Protein AF-A0A317SLP8-F1 (afdb_monomer)

Radius of gyration: 17.31 Å; Cα contacts (8 Å, |Δi|>4): 274; chains: 1; bounding box: 34×41×54 Å

Secondary structure (DSSP, 8-state):
---TTSS---SEEE--TTSS-TTSPPSEEEEEEESS-HHHHHHHHHHHHHHSTT---EEEEEEEETTTTEEEEEEEEEEPPP------SS--PPPPEEEEEEEEEEETTEEESPPEEE-HHHHHSS---TT---EEE-HHHHHHHHHHHHHH--

Solvent-accessible surface area (backbone atoms only — not comparable to full-atom values): 9009 Å² total; per-residue (Å²): 118,63,40,79,84,71,81,52,62,61,80,40,71,43,63,43,85,81,52,95,48,95,72,52,70,35,14,33,39,36,42,73,45,75,54,100,49,64,71,53,45,53,53,51,47,39,48,48,43,70,67,45,81,64,47,35,43,39,29,39,33,37,40,38,30,77,95,66,54,27,44,37,39,36,35,32,30,64,45,62,67,80,83,72,76,95,66,98,70,80,93,73,74,73,68,58,39,70,36,79,78,45,56,32,43,34,47,79,86,50,72,44,60,65,54,53,73,46,54,37,46,55,47,56,75,43,82,68,59,93,95,50,62,59,49,69,42,42,61,62,56,53,44,53,50,51,53,50,49,59,69,74,71,110

Structure (mmCIF, N/CA/C/O backbone):
data_AF-A0A317SLP8-F1
#
_entry.id   AF-A0A317SLP8-F1
#
loop_
_atom_site.group_PDB
_atom_site.id
_atom_site.type_symbol
_atom_site.label_atom_id
_atom_site.label_alt_id
_atom_site.label_comp_id
_atom_site.label_asym_id
_atom_site.label_entity_id
_atom_site.label_seq_id
_atom_site.pdbx_PDB_ins_code
_atom_site.Cartn_x
_atom_site.Cartn_y
_atom_site.Cartn_z
_atom_site.occupancy
_atom_site.B_iso_or_equiv
_atom_site.auth_seq_id
_atom_site.auth_comp_id
_atom_site.auth_asym_id
_atom_site.auth_atom_id
_atom_site.pdbx_PDB_model_num
ATOM 1 N N . MET A 1 1 ? -16.358 5.444 -5.710 1.00 53.97 1 MET A N 1
ATOM 2 C CA . MET A 1 1 ? -16.449 6.058 -4.363 1.00 53.97 1 MET A CA 1
ATOM 3 C C . MET A 1 1 ? -1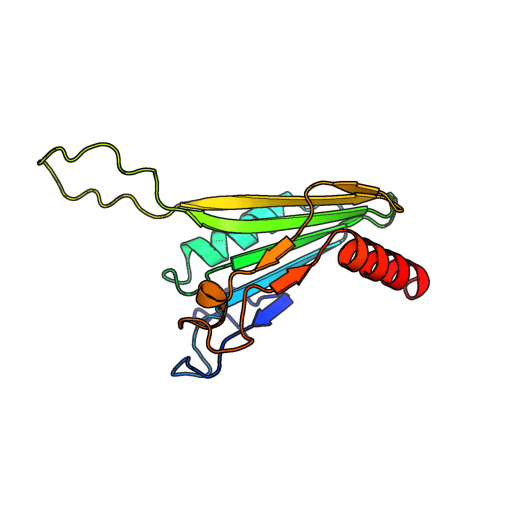5.601 7.306 -4.426 1.00 53.97 1 MET A C 1
ATOM 5 O O . MET A 1 1 ? -14.392 7.180 -4.503 1.00 53.97 1 MET A O 1
ATOM 9 N N . ILE A 1 2 ? -16.196 8.493 -4.424 1.00 62.22 2 ILE A N 1
ATOM 10 C CA . ILE A 1 2 ? -15.420 9.738 -4.432 1.00 62.22 2 ILE A CA 1
ATOM 11 C C . ILE A 1 2 ? -14.992 10.025 -2.987 1.00 62.22 2 ILE A C 1
ATOM 13 O O . ILE A 1 2 ? -15.753 9.739 -2.063 1.00 62.22 2 ILE A O 1
ATOM 17 N N . ALA A 1 3 ? -13.784 10.558 -2.770 1.00 66.44 3 ALA A N 1
ATOM 18 C CA . ALA A 1 3 ? -13.392 11.087 -1.468 1.00 66.44 3 ALA A CA 1
ATOM 19 C C . ALA A 1 3 ? -14.529 11.969 -0.925 1.00 66.44 3 ALA A C 1
ATOM 21 O O . ALA A 1 3 ? -15.098 12.733 -1.703 1.00 66.44 3 ALA A O 1
ATOM 22 N N . PRO A 1 4 ? -14.835 11.948 0.380 1.00 58.28 4 PRO A N 1
ATOM 23 C CA . PRO A 1 4 ? -15.912 12.763 0.955 1.00 58.28 4 PRO A CA 1
ATOM 24 C C . PRO A 1 4 ? -15.776 14.268 0.665 1.00 58.28 4 PRO A C 1
ATOM 26 O O . PRO A 1 4 ? -16.751 15.011 0.709 1.00 58.28 4 PRO A O 1
ATOM 29 N N . SER A 1 5 ? -14.565 14.727 0.327 1.00 61.38 5 SER A N 1
ATOM 30 C CA . SER A 1 5 ? -14.281 16.092 -0.128 1.00 61.38 5 SER A CA 1
ATOM 31 C C . SER A 1 5 ? -14.652 16.383 -1.591 1.00 61.38 5 SER A C 1
ATOM 33 O O . SER A 1 5 ? -14.598 17.538 -2.004 1.00 61.38 5 SER A O 1
ATOM 35 N N . GLY A 1 6 ? -14.975 15.374 -2.402 1.00 66.62 6 GLY A N 1
ATOM 36 C CA . GLY A 1 6 ? -15.230 15.492 -3.841 1.00 66.62 6 GLY A CA 1
ATOM 37 C C . GLY A 1 6 ? -13.976 15.682 -4.706 1.00 66.62 6 GLY A C 1
ATOM 38 O O . GLY A 1 6 ? -14.084 15.774 -5.924 1.00 66.62 6 GLY A O 1
ATOM 39 N N . LEU A 1 7 ? -12.787 15.773 -4.098 1.00 76.06 7 LEU A N 1
ATOM 40 C CA . LEU A 1 7 ? -11.565 16.240 -4.770 1.00 76.06 7 LEU A CA 1
ATOM 41 C C . LEU A 1 7 ? -10.767 15.138 -5.478 1.00 76.06 7 LEU A C 1
ATOM 43 O O . LEU A 1 7 ? -9.938 15.447 -6.333 1.00 76.06 7 LEU A O 1
ATOM 47 N N . LYS A 1 8 ? -10.974 13.871 -5.105 1.00 81.94 8 LYS A N 1
ATOM 48 C CA . LYS A 1 8 ? -10.237 12.726 -5.651 1.00 81.94 8 LYS A CA 1
ATOM 49 C C . LYS A 1 8 ? -11.059 11.446 -5.527 1.00 81.94 8 LYS A C 1
ATOM 51 O O . LYS A 1 8 ? -11.781 11.277 -4.552 1.00 81.94 8 LYS A O 1
ATOM 56 N N . GLU A 1 9 ? -10.945 10.545 -6.489 1.00 86.94 9 GLU A N 1
ATOM 57 C CA . GLU A 1 9 ? -11.544 9.205 -6.468 1.00 86.94 9 GLU A CA 1
ATOM 58 C C . GLU A 1 9 ? -10.406 8.187 -6.622 1.00 86.94 9 GLU A C 1
ATOM 60 O O . GLU A 1 9 ? -9.516 8.438 -7.438 1.00 86.94 9 GLU A O 1
ATOM 65 N N . PRO A 1 10 ? -10.353 7.115 -5.808 1.00 87.31 10 PRO A N 1
ATOM 66 C CA . PRO A 1 10 ? -9.330 6.094 -5.961 1.00 87.31 10 PRO A CA 1
ATOM 67 C C . PRO A 1 10 ? -9.678 5.181 -7.139 1.00 87.31 10 PRO A C 1
ATOM 69 O O . PRO A 1 10 ? -10.858 4.934 -7.397 1.00 87.31 10 PRO A O 1
ATOM 72 N N . ASP A 1 11 ? -8.665 4.607 -7.789 1.00 90.19 11 ASP A N 1
ATOM 73 C CA . ASP A 1 11 ? -8.895 3.594 -8.827 1.00 90.19 11 ASP A CA 1
ATOM 74 C C . ASP A 1 11 ? -9.600 2.356 -8.252 1.00 90.19 11 ASP A C 1
ATOM 76 O O . ASP A 1 11 ? -10.462 1.754 -8.893 1.00 90.19 11 ASP A O 1
ATOM 80 N N . SER A 1 12 ? -9.255 1.983 -7.016 1.00 93.25 12 SER A N 1
ATOM 81 C CA . SER A 1 12 ? -10.006 1.014 -6.219 1.00 93.25 12 SER A CA 1
ATOM 82 C C . SER A 1 12 ? -9.796 1.251 -4.724 1.00 93.25 12 SER A C 1
ATOM 84 O O . SER A 1 12 ? -8.804 1.845 -4.295 1.00 93.25 12 SER A O 1
ATOM 86 N N . SER A 1 13 ? -10.734 0.802 -3.896 1.00 94.25 13 SER A N 1
ATOM 87 C CA . SER A 1 13 ? -10.651 0.989 -2.451 1.00 94.25 13 SER A CA 1
ATOM 88 C C . SER A 1 13 ? -11.352 -0.113 -1.669 1.00 94.25 13 SER A C 1
ATOM 90 O O . SER A 1 13 ? -12.190 -0.853 -2.185 1.00 94.25 13 SER A O 1
ATOM 92 N N . PHE A 1 14 ? -10.998 -0.209 -0.389 1.00 93.81 14 PHE A N 1
ATOM 93 C CA . PHE A 1 14 ? -11.657 -1.081 0.570 1.00 93.81 14 PHE A CA 1
ATOM 94 C C . PHE A 1 14 ? -11.960 -0.332 1.869 1.00 93.81 14 PHE A C 1
ATOM 96 O O . PHE A 1 14 ? -11.141 0.431 2.393 1.00 93.81 14 PHE A O 1
ATOM 103 N N . ALA A 1 15 ? -13.147 -0.598 2.404 1.00 93.00 15 ALA A N 1
ATOM 104 C CA . ALA A 1 15 ? -13.622 -0.119 3.688 1.00 93.00 15 ALA A CA 1
ATOM 105 C C . ALA A 1 15 ? -14.291 -1.285 4.436 1.00 93.00 15 ALA A C 1
ATOM 107 O O . ALA A 1 15 ? -15.111 -1.989 3.842 1.00 93.00 15 ALA A O 1
ATOM 108 N N . PRO A 1 16 ? -13.984 -1.508 5.725 1.00 92.50 16 PRO A N 1
ATOM 109 C CA . PRO A 1 16 ? -14.666 -2.532 6.497 1.00 92.50 16 PRO A CA 1
ATOM 110 C C . PRO A 1 16 ? -16.087 -2.077 6.851 1.00 92.50 16 PRO A C 1
ATOM 112 O O . PRO A 1 16 ? -16.335 -0.898 7.102 1.00 92.50 16 PRO A O 1
ATOM 115 N N . VAL A 1 17 ? -17.002 -3.041 6.977 1.00 87.31 17 VAL A N 1
ATOM 116 C CA . VAL A 1 17 ? -18.415 -2.816 7.353 1.00 87.31 17 VAL A CA 1
ATOM 117 C C . VAL A 1 17 ? -18.568 -2.139 8.724 1.00 87.31 17 VAL A C 1
ATOM 119 O O . VAL A 1 17 ? -19.598 -1.552 9.022 1.00 87.31 17 VAL A O 1
ATOM 122 N N . SER A 1 18 ? -17.535 -2.184 9.569 1.00 86.69 18 SER A N 1
ATOM 123 C CA . SER A 1 18 ? -17.506 -1.471 10.849 1.00 86.69 18 SER A CA 1
ATOM 124 C C . SER A 1 18 ? -17.506 0.056 10.707 1.00 86.69 18 SER A C 1
ATOM 126 O O . SER A 1 18 ? -17.687 0.748 11.711 1.00 86.69 18 SER A O 1
ATOM 128 N N . ARG A 1 19 ? -17.300 0.605 9.501 1.00 83.31 19 ARG A N 1
ATOM 129 C CA . ARG A 1 19 ? -17.401 2.047 9.275 1.00 83.31 19 ARG A CA 1
ATOM 130 C C . ARG A 1 19 ? -18.865 2.503 9.329 1.00 83.31 19 ARG A C 1
ATOM 132 O O . ARG A 1 19 ? -19.720 1.896 8.697 1.00 83.31 19 ARG A O 1
ATOM 139 N N . PRO A 1 20 ? -19.158 3.589 10.061 1.00 74.31 20 PRO A N 1
ATOM 140 C CA . PRO A 1 20 ? -20.530 3.985 10.377 1.00 74.31 20 PRO A CA 1
ATOM 141 C C . PRO A 1 20 ? -21.296 4.629 9.211 1.00 74.31 20 PRO A C 1
ATOM 143 O O . PRO A 1 20 ? -22.493 4.860 9.350 1.00 74.31 20 PRO A O 1
ATOM 146 N N . SER A 1 21 ? -20.632 4.962 8.100 1.00 77.25 21 SER A N 1
ATOM 147 C CA . SER A 1 21 ? -21.229 5.664 6.959 1.00 77.25 21 SER A CA 1
ATOM 148 C C . SER A 1 21 ? -20.687 5.128 5.635 1.00 77.25 21 SER A C 1
ATOM 150 O O . SER A 1 21 ? -19.507 4.781 5.554 1.00 77.25 21 SER A O 1
ATOM 152 N N . GLU A 1 22 ? -21.530 5.120 4.600 1.00 70.50 22 GLU A N 1
ATOM 153 C CA . GLU A 1 22 ? -21.124 4.866 3.208 1.00 70.50 22 GLU A CA 1
ATOM 154 C C . GLU A 1 22 ? -20.197 5.969 2.670 1.00 70.50 22 GLU A C 1
ATOM 156 O O . GLU A 1 22 ? -19.340 5.699 1.831 1.00 70.50 22 GLU A O 1
A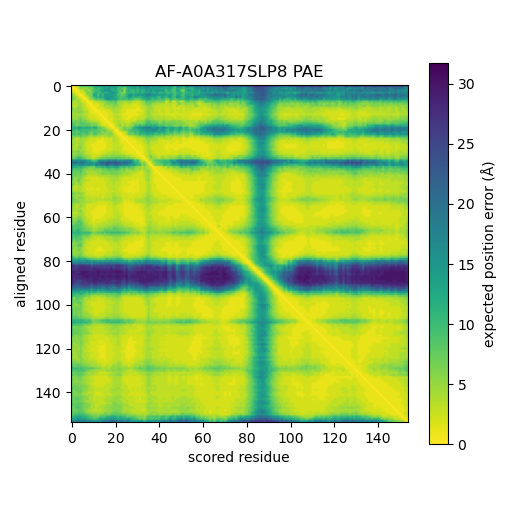TOM 161 N N . ASP A 1 23 ? -20.291 7.178 3.234 1.00 74.69 23 ASP A N 1
ATOM 162 C CA . ASP A 1 23 ? -19.420 8.320 2.931 1.00 74.69 23 ASP A CA 1
ATOM 163 C C . ASP A 1 23 ? -18.136 8.329 3.780 1.00 74.69 23 ASP A C 1
ATOM 165 O O . ASP A 1 23 ? -17.440 9.340 3.864 1.00 74.69 23 ASP A O 1
ATOM 169 N N . ALA A 1 24 ? -17.822 7.248 4.496 1.00 84.56 24 ALA A N 1
ATOM 170 C CA . ALA A 1 24 ? -16.581 7.182 5.255 1.00 84.56 24 ALA A CA 1
ATOM 171 C C . ALA A 1 24 ? -15.380 6.964 4.321 1.00 84.56 24 ALA A C 1
ATOM 173 O O . ALA A 1 24 ? -15.456 6.229 3.335 1.00 84.56 24 ALA A O 1
ATOM 174 N N . TRP A 1 25 ? -14.231 7.550 4.668 1.00 90.69 25 TRP A N 1
ATOM 175 C CA . TRP A 1 25 ? -12.986 7.288 3.946 1.00 90.69 25 TRP A CA 1
ATOM 176 C C . TRP A 1 25 ? -12.634 5.790 3.987 1.00 90.69 25 TRP A C 1
ATOM 178 O O . TRP A 1 25 ? -12.856 5.135 5.010 1.00 90.69 25 TRP A O 1
ATOM 188 N N . PRO A 1 26 ? -12.033 5.222 2.929 1.00 93.31 26 PRO A N 1
ATOM 189 C CA . PRO A 1 26 ? -11.579 3.834 2.948 1.00 93.31 26 PRO A CA 1
ATOM 190 C C . PRO A 1 26 ? -10.425 3.617 3.940 1.00 93.31 26 PRO A C 1
ATOM 192 O O . PRO A 1 26 ? -9.788 4.562 4.401 1.00 93.31 26 PRO A O 1
ATOM 195 N N . THR A 1 27 ? -10.146 2.365 4.314 1.00 95.88 27 THR A N 1
ATOM 196 C CA . THR A 1 27 ? -8.914 2.011 5.056 1.00 95.88 27 THR A CA 1
ATOM 197 C C . THR A 1 27 ? -7.756 1.682 4.123 1.00 95.88 27 THR A C 1
ATOM 199 O O . THR A 1 27 ? -6.602 1.919 4.487 1.00 95.88 27 THR A O 1
ATOM 202 N N . LEU A 1 28 ? -8.063 1.180 2.927 1.00 97.19 28 LEU A N 1
ATOM 203 C CA . LEU A 1 28 ? -7.108 0.832 1.884 1.00 97.19 28 LEU A CA 1
ATOM 204 C C . LEU A 1 28 ? -7.495 1.519 0.577 1.00 97.19 28 LEU A C 1
ATOM 206 O O . LEU A 1 28 ? -8.643 1.436 0.139 1.00 97.19 28 LEU A O 1
ATOM 210 N N . VAL A 1 29 ? -6.513 2.155 -0.049 1.00 97.12 29 VAL A N 1
ATOM 211 C CA . VAL A 1 29 ? -6.630 2.748 -1.381 1.00 97.12 29 VAL A CA 1
ATOM 212 C C . VAL A 1 29 ? -5.636 2.074 -2.319 1.00 97.12 29 VAL A C 1
ATOM 214 O O . VAL A 1 29 ? -4.486 1.858 -1.943 1.00 97.12 29 VAL A O 1
ATOM 217 N N . LEU A 1 30 ? -6.080 1.762 -3.532 1.00 96.38 30 LEU A N 1
ATOM 218 C CA . LEU A 1 30 ? -5.247 1.328 -4.643 1.00 96.38 30 LEU A CA 1
ATOM 219 C C . LEU A 1 30 ? -5.233 2.438 -5.699 1.00 96.38 30 LEU A C 1
ATOM 221 O O . LEU A 1 30 ? -6.289 2.878 -6.149 1.00 96.38 30 LEU A O 1
ATOM 225 N N . GLU A 1 31 ? -4.037 2.863 -6.085 1.00 95.25 31 GLU A N 1
ATOM 226 C CA . GLU A 1 31 ? -3.786 3.807 -7.175 1.00 95.25 31 GLU A CA 1
ATOM 227 C C . GLU A 1 31 ? -2.903 3.114 -8.206 1.00 95.25 31 GLU A C 1
ATOM 229 O O . GLU A 1 31 ? -1.892 2.494 -7.862 1.00 95.25 31 GLU A O 1
ATOM 234 N N . THR A 1 32 ? -3.279 3.200 -9.472 1.00 92.44 32 THR A N 1
ATOM 235 C CA . THR A 1 32 ? -2.611 2.519 -10.575 1.00 92.44 32 THR A CA 1
ATOM 236 C C . THR A 1 32 ? -2.236 3.510 -11.660 1.00 92.44 32 THR A C 1
ATOM 238 O O . THR A 1 32 ? -2.958 4.453 -11.969 1.00 92.44 32 THR A O 1
ATOM 241 N N . VAL A 1 33 ? -1.077 3.310 -12.281 1.00 90.25 33 VAL A N 1
ATOM 242 C CA . VAL A 1 33 ? -0.715 4.112 -13.446 1.00 90.25 33 VAL A CA 1
ATOM 243 C C . VAL A 1 33 ? 0.031 3.299 -14.488 1.00 90.25 33 VAL A C 1
ATOM 245 O O . VAL A 1 33 ? 0.882 2.465 -14.175 1.00 90.25 33 VAL A O 1
ATOM 248 N N . LEU A 1 34 ? -0.277 3.565 -15.757 1.00 85.25 34 LEU A N 1
ATOM 249 C CA . LEU A 1 34 ? 0.440 2.999 -16.892 1.00 85.25 34 LEU A CA 1
ATOM 250 C C . LEU A 1 34 ? 1.562 3.945 -17.308 1.00 85.25 34 LEU A C 1
ATOM 252 O O . LEU A 1 34 ? 1.290 5.055 -17.751 1.00 85.25 34 LEU A O 1
ATOM 256 N N . SER A 1 35 ? 2.805 3.465 -17.267 1.00 68.88 35 SER A N 1
ATOM 257 C CA . SER A 1 35 ? 4.009 4.106 -17.818 1.00 68.88 35 SER A CA 1
ATOM 258 C C . SER A 1 35 ? 4.340 5.546 -17.337 1.00 68.88 35 SER A C 1
ATOM 260 O O . SER A 1 35 ? 3.509 6.439 -17.210 1.00 68.88 35 SER A O 1
ATOM 262 N N . HIS A 1 36 ? 5.629 5.790 -17.077 1.00 56.22 36 HIS A N 1
ATOM 263 C CA . HIS A 1 36 ? 6.286 7.106 -16.928 1.00 56.22 36 HIS A CA 1
ATOM 264 C C . HIS A 1 36 ? 5.800 8.113 -15.863 1.00 56.22 36 HIS A C 1
ATOM 266 O O . HIS A 1 36 ? 6.416 9.169 -15.734 1.00 56.22 36 HIS A O 1
ATOM 272 N N . SER A 1 37 ? 4.785 7.818 -15.050 1.00 69.56 37 SER A N 1
ATOM 273 C CA . SER A 1 37 ? 4.227 8.789 -14.089 1.00 69.56 37 SER A CA 1
ATOM 274 C C . SER A 1 37 ? 4.281 8.338 -12.625 1.00 69.56 37 SER A C 1
ATOM 276 O O . SER A 1 37 ? 3.403 8.658 -11.831 1.00 69.56 37 SER A O 1
ATOM 278 N N . GLN A 1 38 ? 5.370 7.676 -12.216 1.00 74.69 38 GLN A N 1
ATOM 279 C CA . GLN A 1 38 ? 5.601 7.301 -10.809 1.00 74.69 38 GLN A CA 1
ATOM 280 C C . GLN A 1 38 ? 5.531 8.505 -9.852 1.00 74.69 38 GLN A C 1
ATOM 282 O O . GLN A 1 38 ? 4.986 8.395 -8.761 1.00 74.69 38 GLN A O 1
ATOM 287 N N . MET A 1 39 ? 5.987 9.689 -10.282 1.00 81.56 39 MET A N 1
ATOM 288 C CA . MET A 1 39 ? 5.856 10.920 -9.487 1.00 81.56 39 MET A CA 1
ATOM 289 C C . MET A 1 39 ? 4.398 11.274 -9.163 1.00 81.56 39 MET A C 1
ATOM 291 O O . MET A 1 39 ? 4.125 11.813 -8.093 1.00 81.56 39 MET A O 1
ATOM 295 N N . ARG A 1 40 ? 3.461 10.955 -10.065 1.00 84.94 40 ARG A N 1
ATOM 296 C CA . ARG A 1 40 ? 2.031 11.166 -9.835 1.00 84.94 40 ARG A CA 1
ATOM 297 C C . ARG A 1 40 ? 1.509 10.214 -8.762 1.00 84.94 40 ARG A C 1
ATOM 299 O O . ARG A 1 40 ? 0.858 10.679 -7.840 1.00 84.94 40 ARG A O 1
ATOM 306 N N . LEU A 1 41 ? 1.879 8.934 -8.823 1.00 89.00 41 LEU A N 1
ATOM 307 C CA . LEU A 1 41 ? 1.501 7.952 -7.802 1.00 89.00 41 LEU A CA 1
ATOM 308 C C . LEU A 1 41 ? 2.015 8.324 -6.409 1.00 89.00 41 LEU A C 1
ATOM 310 O O . LEU A 1 41 ? 1.285 8.192 -5.432 1.00 89.00 41 LEU A O 1
ATOM 314 N N . VAL A 1 42 ? 3.241 8.846 -6.313 1.00 90.06 42 VAL A N 1
ATOM 315 C CA . VAL A 1 42 ? 3.775 9.347 -5.038 1.00 90.06 42 VAL A CA 1
ATOM 316 C C . VAL A 1 42 ? 2.941 10.523 -4.528 1.00 90.06 42 VAL A C 1
ATOM 318 O O . VAL A 1 42 ? 2.585 10.556 -3.352 1.00 90.06 42 VAL A O 1
ATOM 321 N N . ALA A 1 43 ? 2.604 11.483 -5.394 1.00 91.81 43 ALA A N 1
ATOM 322 C CA . ALA A 1 43 ? 1.754 12.609 -5.013 1.00 91.81 43 ALA A CA 1
ATOM 323 C C . ALA A 1 43 ? 0.357 12.145 -4.567 1.00 91.81 43 ALA A C 1
ATOM 325 O O . ALA A 1 43 ? -0.140 12.612 -3.544 1.00 91.81 43 ALA A O 1
ATOM 326 N N . ASP A 1 44 ? -0.234 11.188 -5.281 1.00 92.25 44 ASP A N 1
ATOM 327 C CA . ASP A 1 44 ? -1.544 10.618 -4.973 1.00 92.25 44 ASP A CA 1
ATOM 328 C C . ASP A 1 44 ? -1.533 9.864 -3.635 1.00 92.25 44 ASP A C 1
ATOM 330 O O . ASP A 1 44 ? -2.387 10.111 -2.780 1.00 92.25 44 ASP A O 1
ATOM 334 N N . ALA A 1 45 ? -0.529 9.015 -3.395 1.00 94.62 45 ALA A N 1
ATOM 335 C CA . ALA A 1 45 ? -0.387 8.276 -2.143 1.00 94.62 45 ALA A CA 1
ATOM 336 C C . ALA A 1 45 ? -0.215 9.203 -0.936 1.00 94.62 45 ALA A C 1
ATOM 338 O O . ALA A 1 45 ? -0.867 9.020 0.098 1.00 94.62 45 ALA A O 1
ATOM 339 N N . ARG A 1 46 ? 0.617 10.240 -1.076 1.00 95.19 46 ARG A N 1
ATOM 340 C CA . ARG A 1 46 ? 0.774 11.271 -0.044 1.00 95.19 46 ARG A CA 1
ATOM 341 C C . ARG A 1 46 ? -0.529 12.021 0.191 1.00 95.19 46 ARG A C 1
ATOM 343 O O . ARG A 1 46 ? -0.919 12.182 1.343 1.00 95.19 46 ARG A O 1
ATOM 350 N N . TRP A 1 47 ? -1.226 12.418 -0.875 1.00 94.50 47 TRP A N 1
ATOM 351 C CA . TRP A 1 47 ? -2.484 13.151 -0.766 1.00 94.50 47 TRP A CA 1
ATOM 352 C C . TRP A 1 47 ? -3.515 12.376 0.058 1.00 94.50 47 TRP A C 1
ATOM 354 O O . TRP A 1 47 ? -4.088 12.948 0.986 1.00 94.50 47 TRP A O 1
ATOM 364 N N . TRP A 1 48 ? -3.712 11.080 -0.209 1.00 95.50 48 TRP A N 1
ATOM 365 C CA . TRP A 1 48 ? -4.652 10.257 0.564 1.00 95.50 48 TRP A CA 1
ATOM 366 C C . TRP A 1 48 ? -4.297 10.214 2.050 1.00 95.50 48 TRP A C 1
ATOM 368 O O . TRP A 1 48 ? -5.167 10.404 2.899 1.00 95.50 48 TRP A O 1
ATOM 378 N N . LEU A 1 49 ? -3.021 10.005 2.372 1.00 95.25 49 LEU A N 1
ATOM 379 C CA . LEU A 1 49 ? -2.557 9.893 3.754 1.00 95.25 49 LEU A CA 1
ATOM 380 C C . LEU A 1 49 ? -2.583 11.235 4.504 1.00 95.25 49 LEU A C 1
ATOM 382 O O . LEU A 1 49 ? -2.809 11.248 5.715 1.00 95.25 49 LEU A O 1
ATOM 386 N N . GLU A 1 50 ? -2.386 12.355 3.809 1.00 94.06 50 GLU A N 1
ATOM 387 C CA . GLU A 1 50 ? -2.388 13.701 4.397 1.00 94.06 50 GLU A CA 1
ATOM 388 C C . GLU A 1 50 ? -3.810 14.260 4.578 1.00 94.06 50 GLU A C 1
ATOM 390 O O . GLU A 1 50 ? -4.072 14.954 5.561 1.00 94.06 50 GLU A O 1
ATOM 395 N N . ASN A 1 51 ? -4.738 13.949 3.666 1.00 92.19 51 ASN A N 1
ATOM 396 C CA . ASN A 1 51 ? -6.058 14.593 3.619 1.00 92.19 51 ASN A CA 1
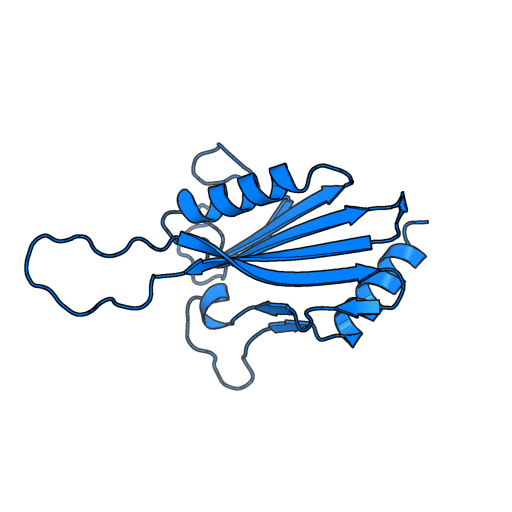ATOM 397 C C . ASN A 1 51 ? -7.179 13.762 4.254 1.00 92.19 51 ASN A C 1
ATOM 399 O O . ASN A 1 51 ? -8.178 14.332 4.686 1.00 92.19 51 ASN A O 1
ATOM 403 N N . ALA A 1 52 ? -7.025 12.440 4.378 1.00 90.50 52 ALA A N 1
ATOM 404 C CA . ALA A 1 52 ? -8.076 11.570 4.915 1.00 90.50 52 ALA A CA 1
ATOM 405 C C . ALA A 1 52 ? -8.192 11.587 6.453 1.00 90.50 52 ALA A C 1
ATOM 407 O O . ALA A 1 52 ? -8.741 10.655 7.031 1.00 90.50 52 ALA A O 1
ATOM 408 N N . GLY A 1 53 ? -7.610 12.567 7.155 1.00 89.38 53 GLY A N 1
ATOM 409 C CA . GLY A 1 53 ? -7.698 12.661 8.622 1.00 89.38 53 GLY A CA 1
ATOM 410 C C . GLY A 1 53 ? -7.143 11.441 9.373 1.00 89.38 53 GLY A C 1
ATOM 411 O O . GLY A 1 53 ? -7.540 11.170 10.504 1.00 89.38 53 GLY A O 1
ATOM 412 N N . GLY A 1 54 ? -6.250 10.674 8.739 1.00 91.25 54 GLY A N 1
ATOM 413 C CA . GLY A 1 54 ? -5.735 9.410 9.264 1.00 91.25 54 GLY A CA 1
ATOM 414 C C . GLY A 1 54 ? -6.691 8.222 9.124 1.00 91.25 54 GLY A C 1
ATOM 415 O O . GLY A 1 54 ? -6.412 7.170 9.695 1.00 91.25 54 GLY A O 1
ATOM 416 N N . GLU A 1 55 ? -7.806 8.347 8.405 1.00 93.44 55 GLU A N 1
ATOM 417 C CA . GLU A 1 55 ? -8.745 7.249 8.167 1.00 93.44 55 GLU A CA 1
ATOM 418 C C . GLU A 1 55 ? -8.237 6.243 7.133 1.00 93.44 55 GLU A C 1
ATOM 420 O O . GLU A 1 55 ? -8.390 5.040 7.354 1.00 93.44 55 GLU A O 1
ATOM 425 N N . VAL A 1 56 ? -7.576 6.716 6.072 1.00 95.44 56 VAL A N 1
ATOM 426 C CA . VAL A 1 56 ? -6.802 5.856 5.168 1.00 95.44 56 VAL A CA 1
ATOM 427 C C . VAL A 1 56 ? -5.567 5.369 5.916 1.00 95.44 56 VAL A C 1
ATOM 429 O O . VAL A 1 56 ? -4.795 6.167 6.453 1.00 95.44 56 VAL A O 1
ATOM 432 N N . LYS A 1 57 ? -5.399 4.047 5.987 1.00 97.25 57 LYS A N 1
ATOM 433 C CA . LYS A 1 57 ? -4.303 3.407 6.723 1.00 97.25 57 LYS A CA 1
ATOM 434 C C . LYS A 1 57 ? -3.182 2.959 5.801 1.00 97.25 57 LYS A C 1
ATOM 436 O O . LYS A 1 57 ? -2.021 3.070 6.181 1.00 97.25 57 LYS A O 1
ATOM 441 N N . ILE A 1 58 ? -3.542 2.471 4.616 1.00 98.31 58 ILE A N 1
ATOM 442 C CA . ILE A 1 58 ? -2.613 1.948 3.617 1.00 98.31 58 ILE A CA 1
ATOM 443 C C . ILE A 1 58 ? -2.997 2.514 2.249 1.00 98.31 58 ILE A C 1
ATOM 445 O O . ILE A 1 58 ? -4.168 2.476 1.866 1.00 98.31 58 ILE A O 1
ATOM 449 N N . VAL A 1 59 ? -2.007 2.990 1.497 1.00 98.25 59 VAL A N 1
ATOM 450 C CA . VAL A 1 59 ? -2.137 3.217 0.054 1.00 98.25 59 VAL A CA 1
ATOM 451 C C . VAL A 1 59 ? -1.190 2.273 -0.672 1.00 98.25 59 VAL A C 1
ATOM 453 O O . VAL A 1 59 ? -0.002 2.226 -0.356 1.00 98.25 59 VAL A O 1
ATOM 456 N N . ILE A 1 60 ? -1.715 1.525 -1.636 1.00 98.06 60 ILE A N 1
ATOM 457 C CA . ILE A 1 60 ? -0.931 0.723 -2.569 1.00 98.06 60 ILE A CA 1
ATOM 458 C C . ILE A 1 60 ? -0.873 1.482 -3.888 1.00 98.06 60 ILE A C 1
ATOM 460 O O . ILE A 1 60 ? -1.899 1.728 -4.516 1.00 98.06 60 ILE A O 1
ATOM 464 N N . ALA A 1 61 ? 0.330 1.866 -4.291 1.00 96.31 61 ALA A N 1
ATOM 465 C CA . ALA A 1 61 ? 0.590 2.516 -5.564 1.00 96.31 61 ALA A CA 1
ATOM 466 C C . ALA A 1 61 ? 1.235 1.506 -6.516 1.00 96.31 61 ALA A C 1
ATOM 468 O O . ALA A 1 61 ? 2.285 0.950 -6.201 1.00 96.31 61 ALA A O 1
ATOM 469 N N . VAL A 1 62 ? 0.621 1.266 -7.673 1.00 95.12 62 VAL A N 1
ATOM 470 C CA . VAL A 1 62 ? 1.087 0.285 -8.660 1.00 95.12 62 VAL A CA 1
ATOM 471 C C . VAL A 1 62 ? 1.373 0.974 -9.985 1.00 95.12 62 VAL A C 1
ATOM 473 O O . VAL A 1 62 ? 0.479 1.481 -10.657 1.00 95.12 62 VAL A O 1
ATOM 476 N N . SER A 1 63 ? 2.631 0.958 -10.401 1.00 94.06 63 SER A N 1
ATOM 477 C CA . SER A 1 63 ? 3.045 1.380 -11.735 1.00 94.06 63 SER 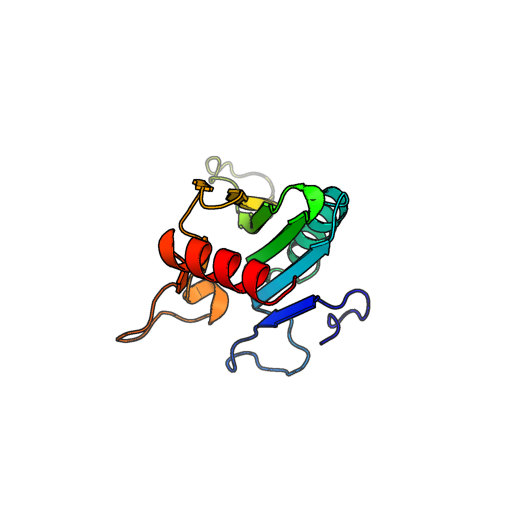A CA 1
ATOM 478 C C . SER A 1 63 ? 3.280 0.156 -12.609 1.00 94.06 63 SER A C 1
ATOM 480 O O . SER A 1 63 ? 4.022 -0.754 -12.229 1.00 94.06 63 SER A O 1
ATOM 482 N N . VAL A 1 64 ? 2.672 0.144 -13.794 1.00 92.56 64 VAL A N 1
ATOM 483 C CA . VAL A 1 64 ? 2.843 -0.926 -14.783 1.00 92.56 64 VAL A CA 1
ATOM 484 C C . VAL A 1 64 ? 3.533 -0.367 -16.022 1.00 92.56 64 VAL A C 1
ATOM 486 O O . VAL A 1 64 ? 3.097 0.618 -16.6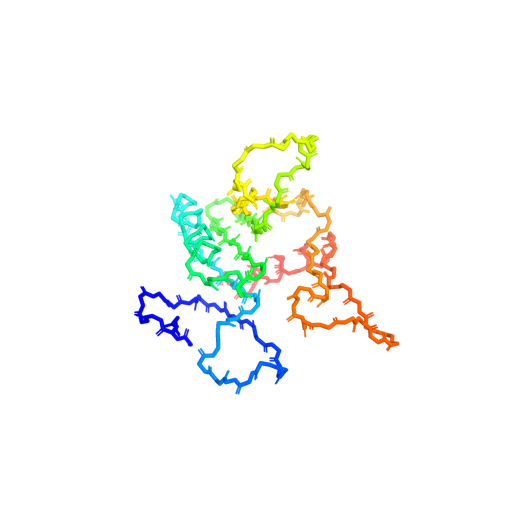25 1.00 92.56 64 VAL A O 1
ATOM 489 N N . SER A 1 65 ? 4.634 -1.002 -16.419 1.00 91.00 65 SER A N 1
ATOM 490 C CA . SER A 1 65 ? 5.400 -0.668 -17.617 1.00 91.00 65 SER A CA 1
ATOM 491 C C . SER A 1 65 ? 5.364 -1.832 -18.597 1.00 91.00 65 SER A C 1
ATOM 493 O O . SER A 1 65 ? 6.070 -2.822 -18.423 1.00 91.00 65 SER A O 1
ATOM 495 N N . TRP A 1 66 ? 4.576 -1.674 -19.660 1.00 88.75 66 TRP A N 1
ATOM 496 C CA . TRP A 1 66 ? 4.474 -2.641 -20.756 1.00 88.75 66 TRP A CA 1
ATOM 497 C C . TRP A 1 66 ? 5.802 -2.853 -21.479 1.00 88.75 66 TRP A C 1
ATOM 499 O O . TRP A 1 66 ? 6.209 -3.987 -21.696 1.00 88.75 66 TRP A O 1
ATOM 509 N N . ALA A 1 67 ? 6.514 -1.762 -21.780 1.00 87.12 67 ALA A N 1
ATOM 510 C CA . ALA A 1 67 ? 7.787 -1.809 -22.501 1.00 87.12 67 ALA A CA 1
ATOM 511 C C . ALA A 1 67 ? 8.844 -2.683 -21.805 1.00 87.12 67 ALA A C 1
ATOM 513 O O . ALA A 1 67 ? 9.669 -3.298 -22.471 1.00 87.12 67 ALA A O 1
ATOM 514 N N . ASN A 1 68 ? 8.795 -2.748 -20.472 1.00 86.94 68 ASN A N 1
ATOM 515 C CA . ASN A 1 68 ? 9.751 -3.494 -19.659 1.00 86.94 68 ASN A CA 1
ATOM 516 C C . ASN A 1 68 ? 9.128 -4.729 -18.988 1.00 86.94 68 ASN A C 1
ATOM 518 O O . ASN A 1 68 ? 9.789 -5.340 -18.152 1.00 86.94 68 ASN A O 1
ATOM 522 N N . MET A 1 69 ? 7.858 -5.046 -19.283 1.00 90.06 69 MET A N 1
ATOM 523 C CA . MET A 1 69 ? 7.054 -6.053 -18.572 1.00 90.06 69 MET A CA 1
ATOM 524 C C . MET A 1 69 ? 7.232 -5.986 -17.045 1.00 90.06 69 MET A C 1
ATOM 526 O O . MET A 1 69 ? 7.476 -6.994 -16.377 1.00 90.06 69 MET A O 1
ATOM 530 N N . ARG A 1 70 ? 7.170 -4.766 -16.501 1.00 92.81 70 ARG A N 1
ATOM 531 C CA . ARG A 1 70 ? 7.486 -4.478 -15.099 1.00 92.81 70 ARG A CA 1
ATOM 532 C C . ARG A 1 70 ? 6.252 -4.037 -14.332 1.00 92.81 70 ARG A C 1
ATOM 534 O O . ARG A 1 70 ? 5.572 -3.102 -14.754 1.00 92.81 70 ARG A O 1
ATOM 541 N N . PHE A 1 71 ? 6.052 -4.642 -13.169 1.00 94.94 71 PHE A N 1
ATOM 542 C CA . PHE A 1 71 ? 5.238 -4.085 -12.095 1.00 94.94 71 PHE A CA 1
ATOM 543 C C . PHE A 1 71 ? 6.153 -3.471 -11.042 1.00 94.94 71 PHE A C 1
ATOM 545 O O . PHE A 1 71 ? 7.152 -4.069 -10.647 1.00 94.94 71 PHE A O 1
ATOM 552 N N . HIS A 1 72 ? 5.790 -2.282 -10.586 1.00 95.50 72 HIS A N 1
ATOM 553 C CA . HIS A 1 72 ? 6.409 -1.614 -9.456 1.00 95.50 72 HIS A CA 1
ATOM 554 C C . HIS A 1 72 ? 5.317 -1.263 -8.453 1.00 95.50 72 HIS A C 1
ATOM 556 O O . HIS A 1 72 ? 4.379 -0.544 -8.797 1.00 95.50 72 HIS A O 1
ATOM 562 N N . ILE A 1 73 ? 5.412 -1.804 -7.245 1.00 96.56 73 ILE A N 1
ATOM 563 C CA . ILE A 1 73 ? 4.397 -1.687 -6.203 1.00 96.56 73 ILE A CA 1
ATOM 564 C C . ILE A 1 73 ? 5.031 -0.995 -5.002 1.00 96.56 73 ILE A C 1
ATOM 566 O O . ILE A 1 73 ? 6.039 -1.448 -4.467 1.00 96.56 73 ILE A O 1
ATOM 570 N N . GLU A 1 74 ? 4.408 0.076 -4.536 1.00 97.56 74 GLU A N 1
ATOM 571 C CA . GLU A 1 74 ? 4.798 0.768 -3.316 1.00 97.56 74 GLU A CA 1
ATOM 572 C C . GLU A 1 74 ? 3.658 0.697 -2.301 1.00 97.56 74 GLU A C 1
ATOM 574 O O . GLU A 1 74 ? 2.499 0.966 -2.624 1.00 97.56 74 GLU A O 1
ATOM 579 N N . LYS A 1 75 ? 3.995 0.377 -1.052 1.00 98.38 75 LYS A N 1
ATOM 580 C CA . LYS A 1 75 ? 3.085 0.493 0.086 1.00 98.38 75 LYS A CA 1
ATOM 581 C C . LYS A 1 75 ? 3.424 1.757 0.860 1.00 98.38 75 LYS A C 1
ATOM 583 O O . LYS A 1 75 ? 4.560 1.924 1.303 1.00 98.38 75 LYS A O 1
ATOM 588 N N . TRP A 1 76 ? 2.431 2.613 1.052 1.00 98.31 76 TRP A N 1
ATOM 589 C CA . TRP A 1 76 ? 2.557 3.883 1.754 1.00 98.31 76 TRP A CA 1
ATOM 590 C C . TRP A 1 76 ? 1.668 3.927 2.988 1.00 98.31 76 TRP A C 1
ATOM 592 O O . TRP A 1 76 ? 0.500 3.534 2.946 1.00 98.31 76 TRP A O 1
ATOM 602 N N . GLU A 1 77 ? 2.219 4.448 4.081 1.00 98.06 77 GLU A N 1
ATOM 603 C CA . GLU A 1 77 ? 1.541 4.541 5.372 1.00 98.06 77 GLU A CA 1
ATOM 604 C C . GLU A 1 77 ? 1.952 5.807 6.121 1.00 98.06 77 GLU A C 1
ATOM 606 O O . GLU A 1 77 ? 3.038 6.353 5.921 1.00 98.06 77 GLU A O 1
ATOM 611 N N . ASN A 1 78 ? 1.096 6.252 7.035 1.00 95.88 78 ASN A N 1
ATOM 612 C CA . ASN A 1 78 ? 1.442 7.300 7.984 1.00 95.88 78 ASN A CA 1
ATOM 613 C C . ASN A 1 78 ? 2.257 6.708 9.140 1.00 95.88 78 ASN A C 1
ATOM 615 O O . ASN A 1 78 ? 1.720 5.992 9.985 1.00 95.88 78 ASN A O 1
ATOM 619 N N . VAL A 1 79 ? 3.551 7.028 9.188 1.00 92.88 79 VAL A N 1
ATOM 620 C CA . VAL A 1 79 ? 4.475 6.554 10.227 1.00 92.88 79 VAL A CA 1
ATOM 621 C C . VAL A 1 79 ? 4.763 7.686 11.207 1.00 92.88 79 VAL A C 1
ATOM 623 O O . VAL A 1 79 ? 5.133 8.792 10.808 1.00 92.88 79 VAL A O 1
ATOM 626 N N . SER A 1 80 ? 4.589 7.420 12.502 1.00 85.56 80 SER A N 1
ATOM 627 C CA . SER A 1 80 ? 5.000 8.349 13.556 1.00 85.56 80 SER A CA 1
ATOM 628 C C . SER A 1 80 ? 6.521 8.295 13.737 1.00 85.56 80 SER A C 1
ATOM 630 O O . SER A 1 80 ? 7.078 7.194 13.766 1.00 85.56 80 SER A O 1
ATOM 632 N N . PRO A 1 81 ? 7.207 9.440 13.904 1.00 70.44 81 PRO A N 1
ATOM 633 C CA . PRO A 1 81 ? 8.623 9.451 14.250 1.00 70.44 81 PRO A CA 1
ATOM 634 C C . PRO A 1 81 ? 8.890 8.615 15.510 1.00 70.44 81 PRO A C 1
ATOM 636 O O . PRO A 1 81 ? 8.047 8.610 16.415 1.00 70.44 81 PRO A O 1
ATOM 639 N N . PRO A 1 82 ? 10.053 7.945 15.620 1.00 60.75 82 PRO A N 1
ATOM 640 C CA . PRO A 1 82 ? 10.470 7.349 16.881 1.00 60.75 82 PRO A CA 1
ATOM 641 C C . PRO A 1 82 ? 10.433 8.441 17.951 1.00 60.75 82 PRO A C 1
ATOM 643 O O . PRO A 1 82 ? 10.968 9.525 17.721 1.00 60.75 82 PRO A O 1
ATOM 646 N N . ASN A 1 83 ? 9.776 8.179 19.082 1.00 57.69 83 ASN A N 1
ATOM 647 C CA . ASN A 1 83 ? 9.655 9.135 20.182 1.00 57.69 83 ASN A CA 1
ATOM 648 C C . ASN A 1 83 ? 11.051 9.632 20.603 1.00 57.69 83 ASN A C 1
ATOM 650 O O . ASN A 1 83 ? 11.750 8.966 21.365 1.00 57.69 83 ASN A O 1
ATOM 654 N N . GLY A 1 84 ? 11.464 10.802 20.109 1.00 50.09 84 GLY A N 1
ATOM 655 C CA . GLY A 1 84 ? 12.565 11.560 20.687 1.00 50.09 84 GLY A CA 1
ATOM 656 C C . GLY A 1 84 ? 12.160 11.928 22.108 1.00 50.09 84 GLY A C 1
ATOM 657 O O . GLY A 1 84 ? 11.041 12.392 22.319 1.00 50.09 84 GLY A O 1
ATOM 658 N N . GLY A 1 85 ? 13.030 11.623 23.071 1.00 46.16 85 GLY A N 1
ATOM 659 C CA . GLY A 1 85 ? 12.737 11.652 24.500 1.00 46.16 85 GLY A CA 1
ATOM 660 C C . GLY A 1 85 ? 11.935 12.869 24.966 1.00 46.16 85 GLY A C 1
ATOM 661 O O . GLY A 1 85 ? 12.117 13.988 24.490 1.00 46.16 85 GLY A O 1
ATOM 662 N N . VAL A 1 86 ? 11.051 12.605 25.928 1.00 48.56 86 VAL A N 1
ATOM 663 C CA . VAL A 1 86 ? 10.220 13.582 26.632 1.00 48.56 86 VAL A CA 1
ATOM 664 C C . VAL A 1 86 ? 11.070 14.785 27.043 1.00 48.56 86 VAL A C 1
ATOM 666 O O . VAL A 1 86 ? 11.871 14.695 27.970 1.00 48.56 86 VAL A O 1
ATOM 669 N N . SER A 1 87 ? 10.875 15.917 26.371 1.00 41.84 87 SER A N 1
ATOM 670 C CA . SER A 1 87 ? 11.315 17.211 26.873 1.00 41.84 87 SER A CA 1
ATOM 671 C C . SER A 1 87 ? 10.082 18.087 27.021 1.00 41.84 87 SER A C 1
ATOM 673 O O . SER A 1 87 ? 9.392 18.414 26.055 1.00 41.84 87 SER A O 1
ATOM 675 N N . CYS A 1 88 ? 9.751 18.375 28.274 1.00 51.34 88 CYS A N 1
ATOM 676 C CA . CYS A 1 88 ? 8.616 19.184 28.677 1.00 51.34 88 CYS A CA 1
ATOM 677 C C . CYS A 1 88 ? 8.839 20.644 28.260 1.00 51.34 88 CYS A C 1
ATOM 679 O O . CYS A 1 88 ? 9.349 21.430 29.048 1.00 51.34 88 CYS A O 1
ATOM 681 N N . ALA A 1 89 ? 8.454 21.012 27.039 1.00 48.06 89 ALA A N 1
ATOM 682 C CA . ALA A 1 89 ? 8.124 22.383 26.649 1.00 48.06 89 ALA A CA 1
ATOM 683 C C . ALA A 1 89 ? 7.463 22.369 25.261 1.00 48.06 89 ALA A C 1
ATOM 685 O O . ALA A 1 89 ? 8.100 22.028 24.274 1.00 48.06 89 ALA A O 1
ATOM 686 N N . HIS A 1 90 ? 6.199 22.798 25.201 1.00 45.12 90 HIS A N 1
ATOM 687 C CA . HIS A 1 90 ? 5.388 22.971 23.988 1.00 45.12 90 HIS A CA 1
ATOM 688 C C . HIS A 1 90 ? 4.956 21.685 23.252 1.00 45.12 90 HIS A C 1
ATOM 690 O O . HIS A 1 90 ? 5.748 20.870 22.792 1.00 45.12 90 HIS A O 1
ATOM 696 N N . GLN A 1 91 ? 3.638 21.527 23.129 1.00 50.66 91 GLN A N 1
ATOM 697 C CA . GLN A 1 91 ? 2.932 20.398 22.527 1.00 50.66 91 GLN A CA 1
ATOM 698 C C . GLN A 1 91 ? 3.154 20.312 21.004 1.00 50.66 91 GLN A C 1
ATOM 700 O O . GLN A 1 91 ? 2.258 20.619 20.226 1.00 50.66 91 GLN A O 1
ATOM 705 N N . ASN A 1 92 ? 4.322 19.857 20.555 1.00 54.31 92 ASN A N 1
ATOM 706 C CA . ASN A 1 92 ? 4.477 19.338 19.196 1.00 54.31 92 ASN A CA 1
ATOM 707 C C . ASN A 1 92 ? 4.348 17.818 19.251 1.00 54.31 92 ASN A C 1
ATOM 709 O O . ASN A 1 92 ? 5.344 17.099 19.284 1.00 54.31 92 ASN A O 1
ATOM 713 N N . VAL A 1 93 ? 3.104 17.327 19.292 1.00 60.12 93 VAL A N 1
ATOM 714 C CA . VAL A 1 93 ? 2.839 15.908 19.025 1.00 60.12 93 VAL A CA 1
ATOM 715 C C . VAL A 1 93 ? 3.379 15.625 17.619 1.00 60.12 93 VAL A C 1
ATOM 717 O O . VAL A 1 93 ? 2.922 16.279 16.674 1.00 60.12 93 VAL A O 1
ATOM 720 N N . PRO A 1 94 ? 4.360 14.718 17.454 1.00 64.81 94 PRO A N 1
ATOM 721 C CA . PRO A 1 94 ? 4.912 14.417 16.144 1.00 64.81 94 PRO A CA 1
ATOM 722 C C . PRO A 1 94 ? 3.788 13.969 15.209 1.00 64.81 94 PRO A C 1
ATOM 724 O O . PRO A 1 94 ? 3.084 12.999 15.495 1.00 64.81 94 PRO A O 1
ATOM 727 N N . ARG A 1 95 ? 3.581 14.703 14.113 1.00 76.56 95 ARG A N 1
ATOM 728 C CA . ARG A 1 95 ? 2.564 14.333 13.127 1.00 76.56 95 ARG A CA 1
ATOM 729 C C . ARG A 1 95 ? 3.044 13.102 12.355 1.00 76.56 95 ARG A C 1
ATOM 731 O O . ARG A 1 95 ? 4.191 13.103 11.898 1.00 76.56 95 ARG A O 1
ATOM 738 N N . PRO A 1 96 ? 2.197 12.071 12.190 1.00 88.25 96 PRO A N 1
ATOM 739 C CA . PRO A 1 96 ? 2.500 10.971 11.290 1.00 88.25 96 PRO A CA 1
ATOM 740 C C . PRO A 1 96 ? 2.822 11.504 9.894 1.00 88.25 96 PRO A C 1
ATOM 742 O O . PRO A 1 96 ? 2.173 12.438 9.424 1.00 88.25 96 PRO A O 1
ATOM 745 N N . THR A 1 97 ? 3.848 10.940 9.263 1.00 92.62 97 THR A N 1
ATOM 746 C CA . THR A 1 97 ? 4.303 11.364 7.935 1.00 92.62 97 THR A CA 1
ATOM 747 C C . THR A 1 97 ? 4.069 10.243 6.921 1.00 92.62 97 THR A C 1
ATOM 749 O O . THR A 1 97 ? 4.460 9.102 7.202 1.00 92.62 97 THR A O 1
ATOM 752 N N . PRO A 1 98 ? 3.496 10.542 5.739 1.00 96.31 98 PRO A N 1
ATOM 753 C CA . PRO A 1 98 ? 3.385 9.576 4.655 1.00 96.31 98 PRO A CA 1
ATOM 754 C C . PRO A 1 98 ? 4.762 9.059 4.251 1.00 96.31 98 PRO A C 1
ATOM 756 O O . PRO A 1 98 ? 5.634 9.824 3.826 1.00 96.31 98 PRO A O 1
ATOM 759 N N . THR A 1 99 ? 4.950 7.756 4.394 1.00 96.12 99 THR A N 1
ATOM 760 C CA . THR A 1 99 ? 6.227 7.074 4.203 1.00 96.12 99 THR A CA 1
ATOM 761 C C . THR A 1 99 ? 6.003 5.821 3.372 1.00 96.12 99 THR A C 1
ATOM 763 O O . THR A 1 99 ? 5.072 5.064 3.643 1.00 96.12 99 THR A O 1
ATOM 766 N N . LYS A 1 100 ? 6.868 5.585 2.381 1.00 97.06 100 LYS A N 1
ATOM 767 C CA . LYS A 1 100 ? 6.944 4.302 1.679 1.00 97.06 100 LYS A CA 1
ATOM 768 C C . LYS A 1 100 ? 7.506 3.255 2.641 1.00 97.06 100 LYS A C 1
ATOM 770 O O . LYS A 1 100 ? 8.676 3.336 3.010 1.00 97.06 100 LYS A O 1
ATOM 775 N N . THR A 1 101 ? 6.673 2.323 3.090 1.00 97.62 101 THR A N 1
ATOM 776 C CA . THR A 1 101 ? 7.046 1.289 4.068 1.00 97.62 101 THR A CA 1
ATOM 777 C C . THR A 1 101 ? 7.426 -0.033 3.415 1.00 97.62 101 THR A C 1
ATOM 779 O O . THR A 1 101 ? 8.181 -0.799 4.011 1.00 97.62 101 THR A O 1
ATOM 782 N N . GLN A 1 102 ? 6.961 -0.290 2.189 1.00 98.19 102 GLN A N 1
ATOM 783 C CA . GLN A 1 102 ? 7.432 -1.397 1.355 1.00 98.19 102 GLN A CA 1
ATOM 784 C C . GLN A 1 102 ? 7.546 -0.959 -0.106 1.00 98.19 102 GLN A C 1
ATOM 786 O O . GLN A 1 102 ? 6.805 -0.092 -0.572 1.00 98.19 102 GLN A O 1
ATOM 791 N N . GLU A 1 103 ? 8.464 -1.590 -0.825 1.00 97.75 103 GLU A N 1
ATOM 792 C CA . GLU A 1 103 ? 8.703 -1.396 -2.250 1.00 97.75 103 GLU A CA 1
ATOM 793 C C . GLU A 1 103 ? 8.979 -2.761 -2.865 1.00 97.75 103 GLU A C 1
ATOM 795 O O . GLU A 1 103 ? 9.824 -3.508 -2.370 1.00 97.75 103 GLU A O 1
ATOM 800 N N . ILE A 1 104 ? 8.219 -3.098 -3.900 1.00 98.19 104 ILE A N 1
ATOM 801 C CA . ILE A 1 104 ? 8.270 -4.382 -4.583 1.00 98.19 104 ILE A CA 1
ATOM 802 C C . ILE A 1 104 ? 8.428 -4.124 -6.071 1.00 98.19 104 ILE A C 1
ATOM 804 O O . ILE A 1 104 ? 7.715 -3.317 -6.666 1.00 98.19 104 ILE A O 1
ATOM 808 N N . ASP A 1 105 ? 9.341 -4.865 -6.678 1.00 97.19 105 ASP A N 1
ATOM 809 C CA . ASP A 1 105 ? 9.580 -4.843 -8.112 1.00 97.19 105 ASP A CA 1
ATOM 810 C C . ASP A 1 105 ? 9.429 -6.241 -8.682 1.00 97.19 105 ASP A C 1
ATOM 812 O O . ASP A 1 105 ? 9.949 -7.210 -8.125 1.00 97.19 105 ASP A O 1
ATOM 816 N N . ILE A 1 106 ? 8.713 -6.329 -9.800 1.00 96.56 106 ILE A N 1
ATOM 817 C CA . ILE A 1 106 ? 8.489 -7.570 -10.531 1.00 96.56 106 ILE A CA 1
ATOM 818 C C . ILE A 1 106 ? 8.845 -7.319 -11.989 1.00 96.56 106 ILE A C 1
ATOM 820 O O . ILE A 1 106 ? 8.198 -6.510 -12.655 1.00 96.56 106 ILE A O 1
ATOM 824 N N . VAL A 1 107 ? 9.886 -7.990 -12.479 1.00 93.56 107 VAL A N 1
ATOM 825 C CA . VAL A 1 107 ? 10.366 -7.877 -13.864 1.00 93.56 107 VAL A CA 1
ATOM 826 C C . VAL A 1 107 ? 10.523 -9.279 -14.431 1.00 93.56 107 VAL A C 1
ATOM 828 O O . VAL A 1 107 ? 11.369 -10.053 -13.975 1.00 93.56 107 VAL A O 1
ATOM 831 N N . GLY A 1 108 ? 9.694 -9.625 -15.417 1.00 86.88 108 GLY A N 1
ATOM 832 C CA . GLY A 1 108 ? 9.586 -11.011 -15.872 1.00 86.88 108 GLY A CA 1
ATOM 833 C C . GLY A 1 108 ? 9.162 -11.924 -14.717 1.00 86.88 108 GLY A C 1
ATOM 834 O O . GLY A 1 108 ? 8.112 -11.712 -14.123 1.00 86.88 108 GLY A O 1
ATOM 835 N N . ASN A 1 109 ? 9.990 -12.917 -14.381 1.00 85.12 109 ASN A N 1
ATOM 836 C CA . ASN A 1 109 ? 9.757 -13.839 -13.263 1.00 85.12 109 ASN A CA 1
ATOM 837 C C . ASN A 1 109 ? 10.506 -13.457 -11.973 1.00 85.12 109 ASN A C 1
ATOM 839 O O . ASN A 1 109 ? 10.439 -14.191 -10.989 1.00 85.12 109 ASN A O 1
ATOM 843 N N . VAL A 1 110 ? 11.252 -12.352 -11.957 1.00 93.44 110 VAL A N 1
ATOM 844 C CA . VAL A 1 110 ? 12.040 -11.946 -10.789 1.00 93.44 110 VAL A CA 1
ATOM 845 C C . VAL A 1 110 ? 11.206 -11.015 -9.924 1.00 93.44 110 VAL A C 1
ATOM 847 O O . VAL A 1 110 ? 10.765 -9.973 -10.402 1.00 93.44 110 VAL A O 1
ATOM 850 N N . VAL A 1 111 ? 11.040 -11.373 -8.650 1.00 97.38 111 VAL A N 1
ATOM 851 C CA . VAL A 1 111 ? 10.387 -10.539 -7.634 1.00 97.38 111 VAL A CA 1
ATOM 852 C C . VAL A 1 111 ? 11.406 -10.120 -6.585 1.00 97.38 111 VAL A C 1
ATOM 854 O O . VAL A 1 111 ? 12.109 -10.955 -6.014 1.00 97.38 111 VAL A O 1
ATOM 857 N N . THR A 1 112 ? 11.451 -8.828 -6.283 1.00 97.88 112 THR A N 1
ATOM 858 C CA . THR A 1 112 ? 12.258 -8.258 -5.198 1.00 97.88 112 THR A CA 1
ATOM 859 C C . THR A 1 112 ? 11.379 -7.467 -4.243 1.00 97.88 112 THR A C 1
ATOM 861 O O . THR A 1 112 ? 10.437 -6.819 -4.683 1.00 97.88 112 THR A O 1
ATOM 864 N N . GLY A 1 113 ? 11.690 -7.504 -2.944 1.00 97.31 113 GLY A N 1
ATOM 865 C CA . GLY A 1 113 ? 10.959 -6.751 -1.913 1.00 97.31 113 GLY A CA 1
ATOM 866 C C . GLY A 1 113 ? 9.722 -7.449 -1.334 1.00 97.31 113 GLY A C 1
ATOM 867 O O . GLY A 1 113 ? 9.085 -6.905 -0.436 1.00 97.31 113 GLY A O 1
ATOM 868 N N . ALA A 1 114 ? 9.387 -8.652 -1.813 1.00 97.06 114 ALA A N 1
ATOM 869 C CA . ALA A 1 114 ? 8.318 -9.479 -1.256 1.00 97.06 114 ALA A CA 1
ATOM 870 C C . ALA A 1 114 ? 8.590 -9.881 0.215 1.00 97.06 114 ALA A C 1
ATOM 872 O O . ALA A 1 114 ? 9.754 -9.970 0.621 1.00 97.06 114 ALA A O 1
ATOM 873 N N . PRO A 1 115 ? 7.543 -10.190 1.005 1.00 98.31 115 PRO A N 1
ATOM 874 C CA . PRO A 1 115 ? 6.121 -10.196 0.638 1.00 98.31 115 PRO A CA 1
ATOM 875 C C . PRO A 1 115 ? 5.467 -8.807 0.715 1.00 98.31 115 PRO A C 1
ATOM 877 O O . PRO A 1 115 ? 5.892 -7.951 1.497 1.00 98.31 115 PRO A O 1
ATOM 880 N N . LEU A 1 116 ? 4.364 -8.607 -0.018 1.00 98.38 116 LEU A N 1
ATOM 881 C CA . LEU A 1 116 ? 3.452 -7.499 0.282 1.00 98.38 116 LEU A CA 1
ATOM 882 C C . LEU A 1 116 ? 2.612 -7.889 1.497 1.00 98.38 116 LEU A C 1
ATOM 884 O O . LEU A 1 116 ? 1.929 -8.912 1.479 1.00 98.38 116 LEU A O 1
ATOM 888 N N . LYS A 1 117 ? 2.642 -7.066 2.545 1.00 98.25 117 LYS A N 1
ATOM 889 C CA . LYS A 1 117 ? 1.901 -7.330 3.779 1.00 98.25 117 LYS A CA 1
ATOM 890 C C . LYS A 1 117 ? 0.875 -6.233 4.027 1.00 98.25 117 LYS A C 1
ATOM 892 O O . LYS A 1 117 ? 1.249 -5.070 4.171 1.00 98.25 117 LYS A O 1
ATOM 897 N N . LEU A 1 118 ? -0.396 -6.603 4.158 1.00 98.25 118 LEU A N 1
ATOM 898 C CA . LEU A 1 118 ? -1.476 -5.703 4.565 1.00 98.25 118 LEU A CA 1
ATOM 899 C C . LEU A 1 118 ? -1.966 -6.105 5.957 1.00 98.25 118 LEU A C 1
ATOM 901 O O . LEU A 1 118 ? -2.499 -7.197 6.153 1.00 98.25 118 LEU A O 1
ATOM 905 N N . GLU A 1 119 ? -1.757 -5.234 6.939 1.00 98.19 119 GLU A N 1
ATOM 906 C CA . GLU A 1 119 ? -2.042 -5.555 8.332 1.00 98.19 119 GLU A CA 1
ATOM 907 C C . GLU A 1 119 ? -3.542 -5.542 8.609 1.00 98.19 119 GLU A C 1
ATOM 909 O O . GLU A 1 119 ? -4.234 -4.550 8.359 1.00 98.19 119 GLU A O 1
ATOM 914 N N . PHE A 1 120 ? -4.036 -6.627 9.200 1.00 97.94 120 PHE A N 1
ATOM 915 C CA . PHE A 1 120 ? -5.460 -6.833 9.440 1.00 97.94 120 PHE A CA 1
ATOM 916 C C . PHE A 1 120 ? -6.078 -5.698 10.252 1.00 97.94 120 PHE A C 1
ATOM 918 O O . PHE A 1 120 ? -7.117 -5.155 9.885 1.00 97.94 120 PHE A O 1
ATOM 925 N N . GLU A 1 121 ? -5.422 -5.297 11.342 1.00 97.38 121 GLU A N 1
ATOM 926 C CA . GLU A 1 121 ? -5.951 -4.257 12.227 1.00 97.38 121 GLU A CA 1
ATOM 927 C C . GLU A 1 121 ? -6.062 -2.898 11.524 1.00 97.38 121 GLU A C 1
ATOM 929 O O . GLU A 1 121 ? -6.977 -2.126 11.818 1.00 97.38 121 GLU A O 1
ATOM 934 N N . LYS A 1 122 ? -5.178 -2.620 10.554 1.00 96.69 122 LYS A N 1
ATOM 935 C CA . LYS A 1 122 ? -5.240 -1.408 9.725 1.00 96.69 122 LYS A CA 1
ATOM 936 C C . LYS A 1 122 ? -6.426 -1.472 8.763 1.00 96.69 122 LYS A C 1
ATOM 938 O O . LYS A 1 122 ? -7.143 -0.486 8.616 1.00 96.69 122 LYS A O 1
ATOM 943 N N . LEU A 1 123 ? -6.666 -2.627 8.144 1.00 96.38 123 LEU A N 1
ATOM 944 C CA . LEU A 1 123 ? -7.765 -2.802 7.193 1.00 96.38 123 LEU A CA 1
ATOM 945 C C . LEU A 1 123 ? -9.137 -2.844 7.872 1.00 96.38 123 LEU A C 1
ATOM 947 O O . LEU A 1 123 ? -10.073 -2.214 7.386 1.00 96.38 123 LEU A O 1
ATOM 951 N N . MET A 1 124 ? -9.249 -3.568 8.986 1.00 96.00 124 MET A N 1
ATOM 952 C CA . MET A 1 124 ? -10.524 -3.940 9.611 1.00 96.00 124 MET A CA 1
ATOM 953 C C . MET A 1 124 ? -10.895 -3.081 10.823 1.00 96.00 124 MET A C 1
ATOM 955 O O . MET A 1 124 ? -12.029 -3.159 11.300 1.00 96.00 124 MET A O 1
ATOM 959 N N . LEU A 1 125 ? -9.960 -2.259 11.318 1.00 95.12 125 LEU A N 1
ATOM 960 C CA . LEU A 1 125 ? -10.132 -1.368 12.475 1.00 95.12 125 LEU A CA 1
ATOM 961 C C . LEU A 1 125 ? -10.513 -2.104 13.771 1.00 95.12 125 LEU A C 1
ATOM 96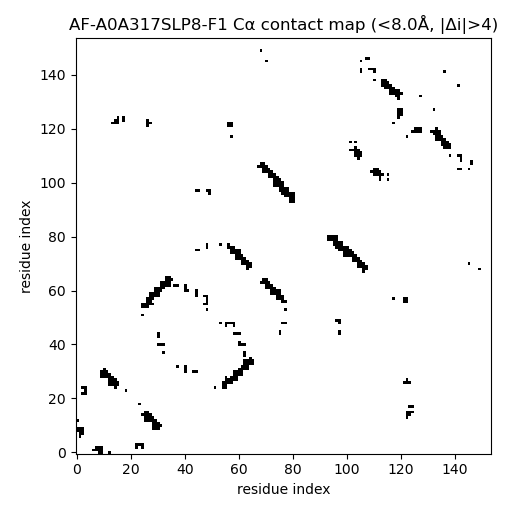3 O O . LEU A 1 125 ? -11.157 -1.547 14.659 1.00 95.12 125 LEU A O 1
ATOM 967 N N . ARG A 1 126 ? -10.112 -3.373 13.882 1.00 95.62 126 ARG A N 1
ATOM 968 C CA . ARG A 1 126 ? -10.304 -4.223 15.060 1.00 95.62 126 ARG A CA 1
ATOM 969 C C . ARG A 1 126 ? -9.214 -5.284 15.131 1.00 95.62 126 ARG A C 1
ATOM 971 O O . ARG A 1 126 ? -8.582 -5.589 14.122 1.00 95.62 126 ARG A O 1
ATOM 978 N N . LYS A 1 127 ? -9.057 -5.888 16.308 1.00 96.31 127 LYS A N 1
ATOM 979 C CA . LYS A 1 127 ? -8.156 -7.029 16.500 1.00 96.31 127 LYS A CA 1
ATOM 980 C C . LYS A 1 127 ? -8.618 -8.244 15.677 1.00 96.31 127 LYS A C 1
ATOM 982 O O . LYS A 1 127 ? -9.836 -8.419 15.513 1.00 96.31 127 LYS A O 1
ATOM 987 N N . PRO A 1 128 ? -7.685 -9.075 15.182 1.00 97.00 128 PRO A N 1
ATOM 988 C CA . PRO A 1 128 ? -8.020 -10.329 14.517 1.00 97.00 128 PRO A CA 1
ATOM 989 C C . PRO A 1 128 ? -8.668 -11.316 15.495 1.00 97.00 128 PRO A C 1
ATOM 991 O O . PRO A 1 128 ? -8.248 -11.441 16.648 1.00 97.00 128 PRO A O 1
ATOM 994 N N . GLY A 1 129 ? -9.714 -12.000 15.036 1.00 96.31 129 GLY A N 1
ATOM 995 C CA . GLY A 1 129 ? -10.302 -13.158 15.700 1.00 96.31 129 GLY A CA 1
ATOM 996 C C . GLY A 1 129 ? -9.580 -14.462 15.349 1.00 96.31 129 GLY A C 1
ATOM 997 O O . GLY A 1 129 ? -8.527 -14.475 14.714 1.00 96.31 129 GLY A O 1
ATOM 998 N N . ALA A 1 130 ? -10.160 -15.592 15.756 1.00 96.44 130 ALA A N 1
ATOM 999 C CA . ALA A 1 130 ? -9.620 -16.904 15.414 1.00 96.44 130 ALA A CA 1
ATOM 1000 C C . ALA A 1 130 ? -9.659 -17.131 13.892 1.00 96.44 130 ALA A C 1
ATOM 1002 O O . ALA A 1 130 ? -10.722 -17.048 13.281 1.00 96.44 130 ALA A O 1
ATOM 1003 N N . GLY A 1 131 ? -8.501 -17.429 13.299 1.00 95.06 131 GLY A N 1
ATOM 1004 C CA . GLY A 1 131 ? -8.359 -17.656 11.856 1.00 95.06 131 GLY A CA 1
ATOM 1005 C C . GLY A 1 131 ? -8.253 -16.384 11.010 1.00 95.06 131 GLY A C 1
ATOM 1006 O O . GLY A 1 131 ? -8.084 -16.485 9.800 1.00 95.06 131 GLY A O 1
ATOM 1007 N N . GLU A 1 132 ? -8.315 -15.200 11.620 1.00 97.06 132 GLU A N 1
ATOM 1008 C CA . GLU A 1 132 ? -8.073 -13.931 10.937 1.00 97.06 132 GLU A CA 1
ATOM 1009 C C . GLU A 1 132 ? -6.627 -13.479 11.144 1.00 97.06 132 GLU A C 1
ATOM 1011 O O . GLU A 1 132 ? -6.012 -13.746 12.178 1.00 97.06 132 GLU A O 1
ATOM 1016 N N . GLY A 1 133 ? -6.077 -12.766 10.167 1.00 97.31 133 GLY A N 1
ATOM 1017 C CA . GLY A 1 133 ? -4.701 -12.307 10.225 1.00 97.31 133 GLY A CA 1
ATOM 1018 C C . GLY A 1 133 ? -4.361 -11.376 9.080 1.00 97.31 133 GLY A C 1
ATOM 1019 O O . GLY A 1 133 ? -5.208 -11.035 8.253 1.00 97.31 133 GLY A O 1
ATOM 1020 N N . ASP A 1 134 ? -3.108 -10.943 9.076 1.00 98.31 134 ASP A N 1
ATOM 1021 C CA . ASP A 1 134 ? -2.575 -10.089 8.025 1.00 98.31 134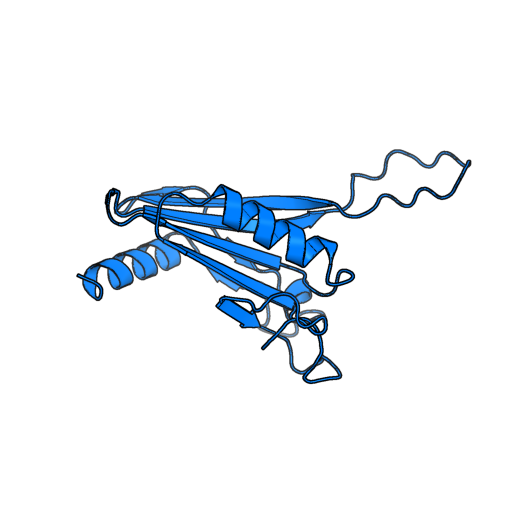 ASP A CA 1
ATOM 1022 C C . ASP A 1 134 ? -2.701 -10.780 6.662 1.00 98.31 134 ASP A C 1
ATOM 1024 O O . ASP A 1 134 ? -2.480 -11.986 6.542 1.00 98.31 134 ASP A O 1
ATOM 1028 N N . ILE A 1 135 ? -3.029 -10.005 5.630 1.00 97.81 135 ILE A N 1
ATOM 1029 C CA . ILE A 1 135 ? -3.012 -10.494 4.252 1.00 97.81 135 ILE A CA 1
ATOM 1030 C C . ILE A 1 135 ? -1.563 -10.432 3.782 1.00 97.81 135 ILE A C 1
ATOM 1032 O O . ILE A 1 135 ? -0.937 -9.369 3.816 1.00 97.81 135 ILE A O 1
ATOM 1036 N N . ILE A 1 136 ? -1.030 -11.572 3.364 1.00 98.12 136 ILE A N 1
ATOM 1037 C CA . ILE A 1 136 ? 0.342 -11.709 2.885 1.00 98.12 136 ILE A CA 1
ATOM 1038 C C . ILE A 1 136 ? 0.249 -12.193 1.445 1.00 98.12 136 ILE A C 1
ATOM 1040 O O . ILE A 1 136 ? -0.259 -13.284 1.219 1.00 98.12 136 ILE A O 1
ATOM 1044 N N . LEU A 1 137 ? 0.708 -11.369 0.502 1.00 97.81 137 LEU A N 1
ATOM 1045 C CA . LEU A 1 137 ? 0.972 -11.808 -0.866 1.00 97.81 137 LEU A CA 1
ATOM 1046 C C . LEU A 1 137 ? 2.457 -12.121 -0.940 1.00 97.81 137 LEU A C 1
ATOM 1048 O O . LEU A 1 137 ? 3.302 -11.213 -0.881 1.00 97.81 137 LEU A O 1
ATOM 1052 N N . ASP A 1 138 ? 2.770 -13.407 -0.959 1.00 97.81 138 ASP A N 1
ATOM 1053 C CA . ASP A 1 138 ? 4.146 -13.864 -0.976 1.00 97.81 138 ASP A CA 1
ATOM 1054 C C . ASP A 1 138 ? 4.778 -13.734 -2.371 1.00 97.81 138 ASP A C 1
ATOM 1056 O O . ASP 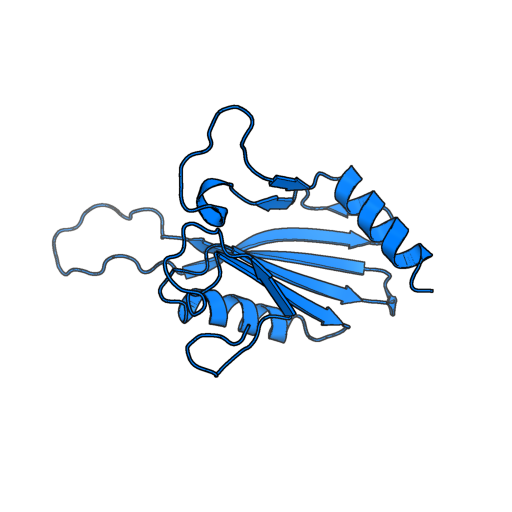A 1 138 ? 4.213 -13.160 -3.305 1.00 97.81 138 ASP A O 1
ATOM 1060 N N . MET A 1 139 ? 6.023 -14.194 -2.501 1.00 97.50 139 MET A N 1
ATOM 1061 C CA . MET A 1 139 ? 6.734 -14.137 -3.777 1.00 97.50 139 MET A CA 1
ATOM 1062 C C . MET A 1 139 ? 5.988 -14.890 -4.885 1.00 97.50 139 MET A C 1
ATOM 1064 O O . MET A 1 139 ? 5.928 -14.389 -6.007 1.00 97.50 139 MET A O 1
ATOM 1068 N N . GLN A 1 140 ? 5.435 -16.062 -4.572 1.00 96.62 140 GLN A N 1
ATOM 1069 C CA . GLN A 1 140 ? 4.761 -16.915 -5.540 1.00 96.62 140 GLN A CA 1
ATOM 1070 C C . GLN A 1 140 ? 3.428 -16.295 -5.955 1.00 96.62 140 GLN A C 1
ATOM 1072 O O . GLN A 1 140 ? 3.166 -16.194 -7.150 1.00 96.62 140 GLN A O 1
ATOM 1077 N N . ASP A 1 141 ? 2.646 -15.777 -5.003 1.00 97.06 141 ASP A N 1
ATOM 1078 C CA . ASP A 1 141 ? 1.386 -15.079 -5.293 1.00 97.06 141 ASP A CA 1
ATOM 1079 C C . ASP A 1 141 ? 1.600 -13.921 -6.283 1.00 97.06 141 ASP A C 1
ATOM 1081 O O . ASP A 1 141 ? 0.850 -13.741 -7.247 1.00 97.06 141 ASP A O 1
ATOM 1085 N N . LEU A 1 142 ? 2.658 -13.132 -6.065 1.00 97.06 142 LEU A N 1
ATOM 1086 C CA . LEU A 1 142 ? 3.020 -11.991 -6.907 1.00 97.06 142 LEU A CA 1
ATOM 1087 C C . LEU A 1 142 ? 3.519 -12.428 -8.298 1.00 97.06 142 LEU A C 1
ATOM 1089 O O . LEU A 1 142 ? 3.181 -11.798 -9.308 1.00 97.06 142 LEU A O 1
ATOM 1093 N N . GLN A 1 143 ? 4.302 -13.509 -8.374 1.00 95.06 143 GLN A N 1
ATOM 1094 C CA . GLN A 1 143 ? 4.739 -14.102 -9.645 1.00 95.06 143 GLN A CA 1
ATOM 1095 C C . GLN A 1 143 ? 3.555 -14.638 -10.448 1.00 95.06 143 GLN A C 1
ATOM 1097 O O . GLN A 1 143 ? 3.444 -14.351 -11.642 1.00 95.06 143 GLN A O 1
ATOM 1102 N N . ASP A 1 144 ? 2.653 -15.371 -9.803 1.00 94.56 144 ASP A N 1
ATOM 1103 C CA . ASP A 1 144 ? 1.494 -15.979 -10.447 1.00 94.56 144 ASP A CA 1
ATOM 1104 C C . ASP A 1 144 ? 0.536 -14.899 -10.952 1.00 94.56 144 ASP A C 1
ATOM 1106 O O . ASP A 1 144 ? 0.079 -14.955 -12.097 1.00 94.56 144 ASP A O 1
ATOM 1110 N N . PHE A 1 145 ? 0.286 -13.865 -10.143 1.00 93.69 145 PHE A N 1
ATOM 1111 C CA . PHE A 1 145 ? -0.524 -12.717 -10.544 1.00 93.69 145 PHE A CA 1
ATOM 1112 C C . PHE A 1 145 ? 0.029 -12.039 -11.802 1.00 93.69 145 PHE A C 1
ATOM 1114 O O . PHE A 1 145 ? -0.701 -11.855 -12.777 1.00 93.69 145 PHE A O 1
ATOM 1121 N N . THR A 1 146 ? 1.316 -11.685 -11.804 1.00 93.19 146 THR A N 1
ATOM 1122 C CA . THR A 1 146 ? 1.923 -10.964 -12.935 1.00 93.19 146 THR A CA 1
ATOM 1123 C C . THR A 1 146 ? 2.053 -11.837 -14.179 1.00 93.19 146 THR A C 1
ATOM 1125 O O . THR A 1 146 ? 1.781 -11.363 -15.281 1.00 93.19 146 THR A O 1
ATOM 1128 N N . THR A 1 147 ? 2.379 -13.122 -14.022 1.00 92.38 147 THR A N 1
ATOM 1129 C CA . THR A 1 147 ? 2.407 -14.090 -15.130 1.00 92.38 147 THR A CA 1
ATOM 1130 C C . THR A 1 147 ? 1.036 -14.196 -15.789 1.00 92.38 147 THR A C 1
ATOM 1132 O O . THR A 1 147 ? 0.926 -14.066 -17.009 1.00 92.38 147 THR A O 1
ATOM 1135 N N . ASN A 1 148 ? -0.022 -14.361 -14.990 1.00 91.75 148 ASN A N 1
ATOM 1136 C CA . ASN A 1 148 ? -1.390 -14.412 -15.497 1.00 91.75 148 ASN A CA 1
ATOM 1137 C C . ASN A 1 148 ? -1.792 -13.093 -16.161 1.00 91.75 148 ASN A C 1
ATOM 1139 O O . ASN A 1 148 ? -2.352 -13.111 -17.255 1.00 91.75 148 ASN A O 1
ATOM 1143 N N . PHE A 1 149 ? -1.472 -11.951 -15.547 1.00 92.31 149 PHE A N 1
ATOM 1144 C CA . PHE A 1 149 ? -1.759 -10.643 -16.127 1.00 92.31 149 PHE A CA 1
ATOM 1145 C C . PHE A 1 149 ? -1.168 -10.522 -17.533 1.00 92.31 149 PHE A C 1
ATOM 1147 O O . PHE A 1 149 ? -1.904 -10.241 -18.476 1.00 92.31 149 PHE A O 1
ATOM 1154 N N . TRP A 1 150 ? 0.127 -10.798 -17.707 1.00 90.56 150 TRP A N 1
ATOM 1155 C CA . TRP A 1 150 ? 0.773 -10.711 -19.018 1.00 90.56 150 TRP A CA 1
ATOM 1156 C C . TRP A 1 150 ? 0.264 -11.756 -20.008 1.00 90.56 150 TRP A C 1
ATOM 1158 O O . TRP A 1 150 ? 0.232 -11.488 -21.204 1.00 90.56 150 TRP A O 1
ATOM 1168 N N . HIS A 1 151 ? -0.147 -12.936 -19.547 1.00 89.75 151 HIS A N 1
ATOM 1169 C CA . HIS A 1 151 ? -0.727 -13.953 -20.421 1.00 89.75 151 HIS A CA 1
ATOM 1170 C C . HIS A 1 151 ? -2.095 -13.529 -20.985 1.00 89.75 151 HIS A C 1
ATOM 1172 O O . HIS A 1 151 ? -2.386 -13.803 -22.144 1.00 89.75 151 HIS A O 1
ATOM 1178 N N . TYR A 1 152 ? -2.929 -12.852 -20.189 1.00 87.25 152 TYR A N 1
ATOM 1179 C CA . TYR A 1 152 ? -4.305 -12.498 -20.573 1.00 87.25 152 TYR A CA 1
ATOM 1180 C C . TYR A 1 152 ? -4.481 -11.093 -21.148 1.00 87.25 152 TYR A C 1
ATOM 1182 O O . TYR A 1 152 ? -5.580 -10.757 -21.584 1.00 87.25 152 TYR A O 1
ATOM 1190 N N . THR A 1 153 ? -3.442 -10.262 -21.128 1.00 79.69 153 THR A N 1
ATOM 1191 C CA . THR A 1 153 ? -3.525 -8.869 -21.598 1.00 79.69 153 THR A CA 1
ATOM 1192 C C . THR A 1 153 ? -2.711 -8.597 -22.869 1.00 79.69 153 THR A C 1
ATOM 1194 O O . THR A 1 153 ? -2.670 -7.456 -23.324 1.00 79.69 153 THR A O 1
ATOM 1197 N N . GLN A 1 154 ? -2.110 -9.637 -23.461 1.00 59.59 154 GLN A N 1
ATOM 1198 C CA . GLN A 1 154 ? -1.454 -9.592 -24.777 1.00 59.59 154 G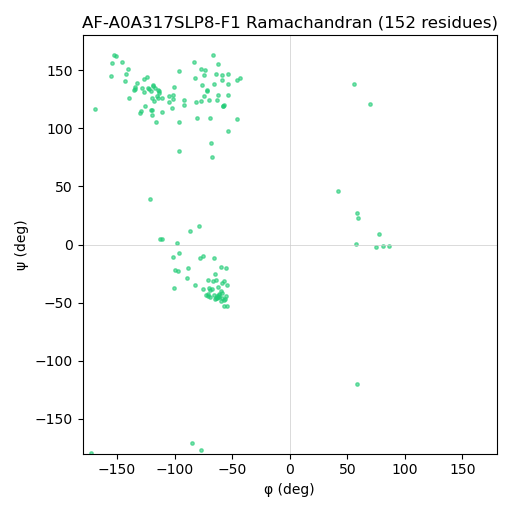LN A CA 1
ATOM 1199 C C . GLN A 1 154 ? -2.441 -9.532 -25.945 1.00 59.59 154 GLN A C 1
ATOM 1201 O O . GLN A 1 154 ? -3.511 -10.176 -25.860 1.00 59.59 154 GLN A O 1
#

Foldseek 3Di:
DAQLVNPGDAPDFAAAPPDPDPNQDGQEGEHEDEPDVVVVLVVVLQCSCVPNPNLHAWYWYWYQYPVQLKIKIWIWGFAFPDDDDDDPDDDPRGGGGIDGPFIWMDGQLDIDGDWDWAFPCSRHVDDDDVPDGIDTCGSVNVSVVSVVVVVPVD

Organism: NCBI:txid42249

Mean predicted aligned error: 6.74 Å

pLDDT: mean 87.16, std 14.36, range [41.84, 98.38]

Nearest PDB structures (foldseek):
  3vx8-assembly1_A  TM=4.701E-01  e=5.907E-02  Arabidopsis thaliana
  5trc-assembly2_B  TM=5.361E-01  e=3.511E-01  Saccharomyces cerevisiae S288C
  8fmw-assembly1_W  TM=2.430E-01  e=4.775E-01  Borreliella burgdorferi B31
  6c0f-assembly1_v  TM=2.434E-01  e=3.302E-01  Saccharomyces cerevisiae BY4741
  3gig-assembly1_B  TM=2.795E-01  e=1.129E+00  Bacillus subtilis

Sequence (154 aa):
MIAPSGLKEPDSSFAPVSRPSEDAWPTLVLETVLSHSQMRLVADARWWLENAGGEVKIVIAVSVSWANMRFHIEKWENVSPPNGGVSCAHQNVPRPTPTKTQEIDIVGNVVTGAPLKLEFEKLMLRKPGAGEGDIILDMQDLQDFTTNFWHYTQ